Protein AF-A0A843CGB3-F1 (afdb_monomer)

Solvent-accessible surface area (backbone atoms only — not comparable to full-atom values): 3971 Å² total; per-residue (Å²): 113,73,73,55,56,53,52,51,52,30,53,52,40,28,52,52,8,52,51,29,33,52,50,9,52,51,28,38,53,50,19,56,57,46,43,74,73,41,89,75,78,58,72,65,34,62,52,29,41,54,50,10,53,49,27,35,53,54,10,49,52,34,35,57,72,36,55,76,82,76,81,79,77,77,130

Mean predicted aligned error: 8.33 Å

Radius of gyration: 17.86 Å; Cα contacts (8 Å, |Δi|>4): 62; chains: 1; bounding box: 56×15×50 Å

Sequence (75 aa):
MAKEAWRILRKVTLFIGLALMLFGIIFEAIYITTSNVAYSGNVGADSYLVMGILFIIVGFILTLTSVKIPKVRVP

Secondary structure (DSSP, 8-state):
-HHHHHHHHHHHHHHHHHHHHHHHHH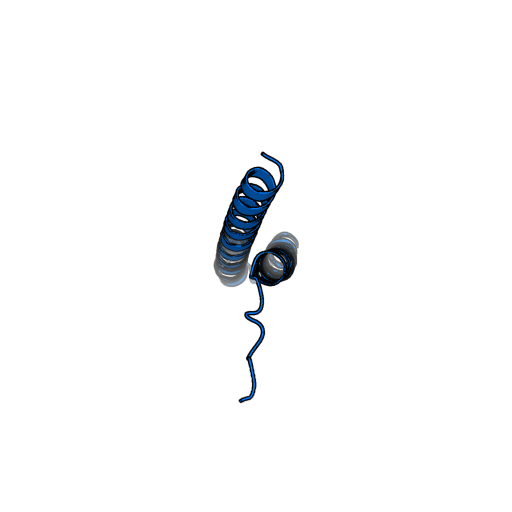HHHHHHHHHHH-TT--THHHHHHHHHHHHHHHHHHHHHHHS--------

Nearest PDB structures (foldseek):
  6grj-assembly1_F  TM=4.970E-01  e=1.321E+00  Aeromonas hydrophila
  7a0g-assembly1_FFF  TM=4.974E-01  e=2.154E+00  Serratia marcescens
  3ja6-assembly1_I  TM=5.647E-01  e=5.062E+00  Escherichia coli

pLDDT: mean 80.8, std 12.83, range [52.0, 95.56]

Foldseek 3Di:
DVVVVLLVVLVVLQVQLVVLLVQLVVLVVVLVVVVVVPPPDDPVSVVSNVSSVVSNVSSVVSNVVSDDDPPPPDD

Structure (mmCIF, N/CA/C/O backbone):
data_AF-A0A843CGB3-F1
#
_entry.id   AF-A0A843CGB3-F1
#
loop_
_atom_site.group_PDB
_atom_site.id
_atom_site.type_symbol
_atom_site.label_atom_id
_atom_site.label_alt_id
_atom_site.label_comp_id
_atom_site.label_asym_id
_atom_site.label_entity_id
_atom_site.label_seq_id
_atom_site.pdbx_PDB_ins_code
_atom_site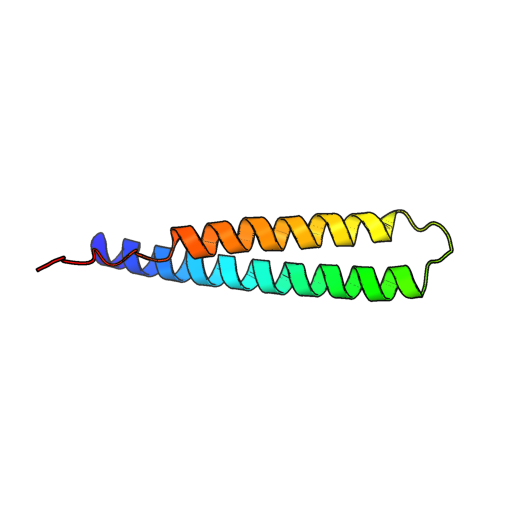.Cartn_x
_atom_site.Cartn_y
_atom_site.Cartn_z
_atom_site.occupancy
_atom_site.B_iso_or_equiv
_atom_site.auth_seq_id
_atom_site.auth_comp_id
_atom_site.auth_asym_id
_atom_site.auth_atom_id
_atom_site.pdbx_PDB_model_num
ATOM 1 N N . MET A 1 1 ? -13.393 4.460 26.046 1.00 61.66 1 MET A N 1
ATOM 2 C CA . MET A 1 1 ? -12.036 4.022 25.647 1.00 61.66 1 MET A CA 1
ATOM 3 C C . MET A 1 1 ? -12.024 3.094 24.424 1.00 61.66 1 MET A C 1
ATOM 5 O O . MET A 1 1 ? -11.522 3.516 23.393 1.00 61.66 1 MET A O 1
ATOM 9 N N . ALA A 1 2 ? -12.632 1.898 24.438 1.00 71.25 2 ALA A N 1
ATOM 10 C CA . ALA A 1 2 ? -12.524 0.942 23.312 1.00 71.25 2 ALA A CA 1
ATOM 11 C C . ALA A 1 2 ? -13.044 1.441 21.936 1.00 71.25 2 ALA A C 1
ATOM 13 O O . ALA A 1 2 ? -12.442 1.170 20.899 1.00 71.25 2 ALA A O 1
ATOM 14 N N . LYS A 1 3 ? -14.141 2.216 21.901 1.00 72.94 3 LYS A N 1
ATOM 15 C CA . LYS A 1 3 ? -14.707 2.763 20.645 1.00 72.94 3 LYS A CA 1
ATOM 16 C C . LYS A 1 3 ? -13.786 3.761 19.935 1.00 72.94 3 LYS A C 1
ATOM 18 O O . LYS A 1 3 ? -13.864 3.908 18.717 1.00 72.94 3 LYS A O 1
ATOM 23 N N . GLU A 1 4 ? -12.962 4.464 20.697 1.00 77.25 4 GLU A N 1
ATOM 24 C CA . GLU A 1 4 ? -12.098 5.530 20.199 1.00 77.25 4 GLU A CA 1
ATOM 25 C C . GLU A 1 4 ? -10.811 4.952 19.614 1.00 77.25 4 GLU A C 1
ATOM 27 O O . GLU A 1 4 ? -10.472 5.257 18.472 1.00 77.25 4 GLU A O 1
ATOM 32 N N . ALA A 1 5 ? -10.218 3.976 20.309 1.00 80.44 5 ALA A N 1
ATOM 33 C CA . ALA A 1 5 ? -9.126 3.155 19.790 1.00 80.44 5 ALA A CA 1
ATOM 34 C C . ALA A 1 5 ? -9.489 2.490 18.448 1.00 80.44 5 ALA A C 1
ATOM 36 O O . ALA A 1 5 ? -8.715 2.540 17.496 1.00 80.44 5 ALA A O 1
ATOM 37 N N . TRP A 1 6 ? -10.710 1.956 18.318 1.00 80.62 6 TRP A N 1
ATOM 38 C CA . TRP A 1 6 ? -11.179 1.351 17.064 1.00 80.62 6 TRP A CA 1
ATOM 39 C C . TRP A 1 6 ? -11.332 2.355 15.910 1.00 80.62 6 TRP A C 1
ATOM 41 O O . TRP A 1 6 ? -11.083 2.028 14.747 1.00 80.62 6 TRP A O 1
ATOM 51 N N . ARG A 1 7 ? -11.744 3.596 16.204 1.00 83.25 7 ARG A N 1
ATOM 52 C CA . ARG A 1 7 ? -11.800 4.669 15.196 1.00 83.25 7 ARG A CA 1
ATOM 53 C C . ARG A 1 7 ? -10.405 5.068 14.727 1.00 83.25 7 ARG A C 1
ATOM 55 O O . ARG A 1 7 ? -10.227 5.273 13.530 1.00 83.25 7 ARG A O 1
ATOM 62 N N . ILE A 1 8 ? -9.452 5.182 15.649 1.00 86.62 8 ILE A N 1
ATOM 63 C CA . ILE A 1 8 ? -8.062 5.525 15.333 1.00 86.62 8 ILE A CA 1
ATOM 64 C C . ILE A 1 8 ? -7.443 4.424 14.475 1.00 86.62 8 ILE A C 1
ATOM 66 O O . ILE A 1 8 ? -6.927 4.723 13.403 1.00 86.62 8 ILE A O 1
ATOM 70 N N . LEU A 1 9 ? -7.596 3.159 14.877 1.00 88.25 9 LEU A N 1
ATOM 71 C CA . LEU A 1 9 ? -7.070 2.016 14.134 1.00 88.25 9 LEU A CA 1
ATOM 72 C C . LEU A 1 9 ? -7.569 2.002 12.684 1.00 88.25 9 LEU A C 1
ATOM 74 O O . LEU A 1 9 ? -6.770 1.878 11.768 1.00 88.25 9 LEU A O 1
ATOM 78 N N . ARG A 1 10 ? -8.866 2.248 12.457 1.00 86.62 10 ARG A N 1
ATOM 79 C CA . ARG A 1 10 ? -9.430 2.351 11.099 1.00 86.62 10 ARG A CA 1
ATOM 80 C C . ARG A 1 10 ? -8.800 3.461 10.265 1.00 86.62 10 ARG A C 1
ATOM 82 O O . ARG A 1 10 ? -8.527 3.242 9.091 1.00 86.62 10 ARG A O 1
ATOM 89 N N . LYS A 1 11 ? -8.573 4.642 10.847 1.00 88.00 11 LYS A N 1
ATOM 90 C CA . LYS A 1 11 ? -7.903 5.743 10.139 1.00 88.00 11 LYS A CA 1
ATOM 91 C C . LYS A 1 11 ? -6.460 5.378 9.802 1.00 88.00 11 LYS A C 1
ATOM 93 O O . LYS A 1 11 ? -6.026 5.632 8.688 1.00 88.00 11 LYS A O 1
ATOM 98 N N . VAL A 1 12 ? -5.743 4.751 10.731 1.00 91.25 12 VAL A N 1
ATOM 99 C CA . VAL A 1 12 ? -4.370 4.282 10.505 1.00 91.25 12 VAL A CA 1
ATOM 100 C C . VAL A 1 12 ? -4.331 3.250 9.377 1.00 91.25 12 VAL A C 1
ATOM 102 O O . VAL A 1 12 ? -3.543 3.403 8.451 1.00 91.25 12 VAL A O 1
ATOM 105 N N . THR A 1 13 ? -5.225 2.258 9.386 1.00 91.69 13 THR A N 1
ATOM 106 C CA . THR A 1 13 ? -5.331 1.259 8.310 1.00 91.69 13 THR A CA 1
ATOM 107 C C . THR A 1 13 ? -5.630 1.900 6.954 1.00 91.69 13 THR A C 1
ATOM 109 O O . THR A 1 13 ? -5.036 1.500 5.957 1.00 91.69 13 THR A O 1
ATOM 112 N N . LEU A 1 14 ? -6.490 2.925 6.914 1.00 91.50 14 LEU A N 1
ATOM 113 C CA . LEU A 1 14 ? -6.762 3.694 5.696 1.00 91.50 14 LEU A CA 1
ATOM 114 C C . LEU A 1 14 ? -5.497 4.393 5.177 1.00 91.50 14 LEU A C 1
ATOM 116 O O . LEU A 1 14 ? -5.184 4.290 3.996 1.00 91.50 14 LEU A O 1
ATOM 120 N N . PHE A 1 15 ? -4.758 5.079 6.054 1.00 93.31 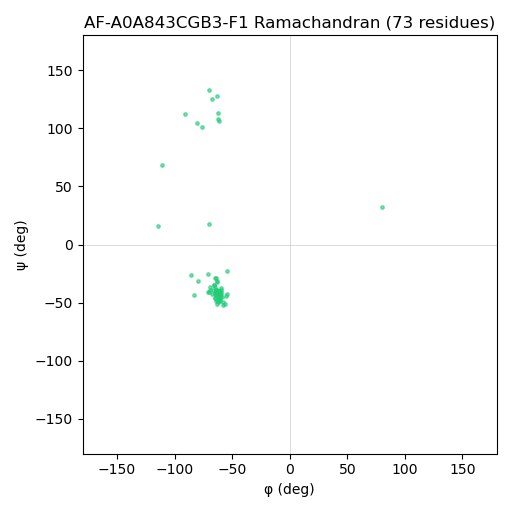15 PHE A N 1
ATOM 121 C CA . PHE A 1 15 ? -3.519 5.764 5.674 1.00 93.31 15 PHE A CA 1
ATOM 122 C C . PHE A 1 15 ? -2.447 4.793 5.180 1.00 93.31 15 PHE A C 1
ATOM 124 O O . PHE A 1 15 ? -1.791 5.079 4.183 1.00 93.31 15 PHE A O 1
ATOM 131 N N . ILE A 1 16 ? -2.301 3.636 5.830 1.00 93.69 16 ILE A N 1
ATOM 132 C CA . ILE A 1 16 ? -1.389 2.579 5.378 1.00 93.69 16 ILE A CA 1
ATOM 133 C C . ILE A 1 16 ? -1.817 2.068 3.997 1.00 93.69 16 ILE A C 1
ATOM 135 O O . ILE A 1 16 ? -0.975 1.935 3.114 1.00 93.69 16 ILE A O 1
ATOM 139 N N . GLY A 1 17 ? -3.116 1.831 3.790 1.00 92.31 17 GLY A N 1
ATOM 140 C CA . GLY A 1 17 ? -3.656 1.408 2.498 1.00 92.31 17 GLY A CA 1
ATOM 141 C C . GLY A 1 17 ? -3.338 2.398 1.378 1.00 92.31 17 GLY A C 1
ATOM 142 O O . GLY A 1 17 ? -2.776 2.011 0.356 1.00 92.31 17 GLY A O 1
ATOM 143 N N . LEU A 1 18 ? -3.604 3.686 1.605 1.00 93.81 18 LEU A N 1
ATOM 144 C CA . LEU A 1 18 ? -3.289 4.758 0.656 1.00 93.81 18 LEU A CA 1
ATOM 145 C C . LEU A 1 18 ? -1.787 4.869 0.373 1.00 93.81 18 LEU A C 1
ATOM 147 O O . LEU A 1 18 ? -1.393 4.998 -0.785 1.00 93.81 18 LEU A O 1
ATOM 151 N N . ALA A 1 19 ? -0.947 4.789 1.408 1.00 95.56 19 ALA A N 1
ATOM 152 C CA . ALA A 1 19 ? 0.502 4.825 1.243 1.00 95.56 19 ALA A CA 1
ATOM 153 C C . ALA A 1 19 ? 0.995 3.660 0.375 1.00 95.56 19 ALA A C 1
ATOM 155 O O . ALA A 1 19 ? 1.793 3.872 -0.533 1.00 95.56 19 ALA A O 1
ATOM 156 N N . LEU A 1 20 ? 0.481 2.447 0.599 1.00 94.31 20 LEU A N 1
ATOM 157 C CA . LEU A 1 20 ? 0.818 1.281 -0.219 1.00 94.31 20 LEU A CA 1
ATOM 158 C C . LEU A 1 20 ? 0.365 1.445 -1.671 1.00 94.31 20 LEU A C 1
ATOM 160 O O . LEU A 1 20 ? 1.131 1.126 -2.573 1.00 94.31 20 LEU A O 1
ATOM 164 N N . MET A 1 21 ? -0.820 2.009 -1.923 1.00 93.25 21 MET A N 1
ATOM 165 C CA . MET A 1 21 ? -1.248 2.297 -3.298 1.00 93.25 21 MET A CA 1
ATOM 166 C C . MET A 1 21 ? -0.309 3.298 -3.989 1.00 93.25 21 MET A C 1
ATOM 168 O O . MET A 1 21 ? 0.061 3.081 -5.140 1.00 93.25 21 MET A O 1
ATOM 172 N N . LEU A 1 22 ? 0.141 4.345 -3.284 1.00 94.06 22 LEU A N 1
ATOM 173 C CA . LEU A 1 22 ? 1.135 5.288 -3.811 1.00 94.06 22 LEU A CA 1
ATOM 174 C C . LEU A 1 22 ? 2.481 4.609 -4.095 1.00 94.06 22 LEU A C 1
ATOM 176 O O . LEU A 1 22 ? 3.069 4.845 -5.148 1.00 94.06 22 LEU A O 1
ATOM 180 N N . PHE A 1 23 ? 2.951 3.732 -3.204 1.00 92.06 23 PHE A N 1
ATOM 181 C CA . PHE A 1 23 ? 4.157 2.938 -3.452 1.00 92.06 23 PHE A CA 1
ATOM 182 C C . PHE A 1 23 ? 4.010 2.033 -4.673 1.00 92.06 23 PHE A C 1
ATOM 184 O O . PHE A 1 23 ? 4.941 1.941 -5.466 1.00 92.06 23 PHE A O 1
ATOM 191 N N . GLY A 1 24 ? 2.845 1.419 -4.863 1.00 90.88 24 GLY A N 1
ATOM 192 C CA . GLY A 1 24 ? 2.567 0.610 -6.043 1.00 90.88 24 GLY A CA 1
ATOM 193 C C . GLY A 1 24 ? 2.702 1.396 -7.348 1.00 90.88 24 GLY A C 1
ATOM 194 O O . GLY A 1 24 ? 3.399 0.951 -8.257 1.00 90.88 24 GLY A O 1
ATOM 195 N N . ILE A 1 25 ? 2.148 2.613 -7.391 1.00 90.94 25 ILE A N 1
ATOM 196 C CA . ILE A 1 25 ? 2.283 3.531 -8.536 1.00 90.94 25 ILE A CA 1
ATOM 197 C C . ILE A 1 25 ? 3.753 3.908 -8.776 1.00 90.94 25 ILE A C 1
ATOM 199 O O . ILE A 1 25 ? 4.205 3.944 -9.919 1.00 90.94 25 ILE A O 1
ATOM 203 N N . ILE A 1 26 ? 4.521 4.172 -7.713 1.00 91.56 26 ILE A N 1
ATOM 204 C CA . ILE A 1 26 ? 5.956 4.480 -7.828 1.00 91.56 26 ILE A CA 1
ATOM 205 C C . ILE A 1 26 ? 6.716 3.294 -8.433 1.00 91.56 26 ILE A C 1
ATOM 207 O O . ILE A 1 26 ? 7.528 3.484 -9.335 1.00 91.56 26 ILE A O 1
ATOM 211 N N . PHE A 1 27 ? 6.446 2.074 -7.970 1.00 89.12 27 PHE A N 1
ATOM 212 C CA . PHE A 1 27 ? 7.071 0.861 -8.498 1.00 89.12 27 PHE A C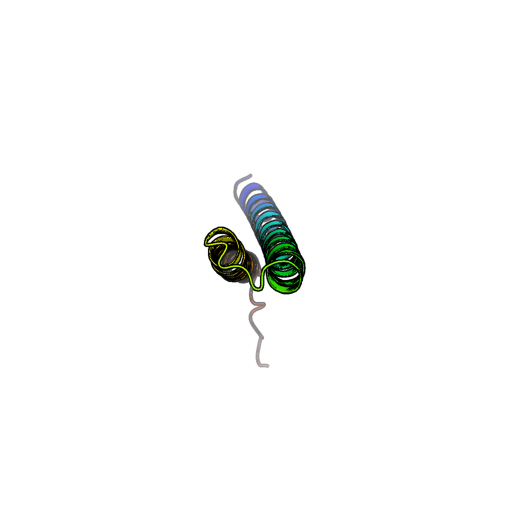A 1
ATOM 213 C C . PHE A 1 27 ? 6.720 0.620 -9.970 1.00 89.12 27 PHE A C 1
ATOM 215 O O . PHE A 1 27 ? 7.597 0.260 -10.753 1.00 89.12 27 PHE A O 1
ATOM 222 N N . GLU A 1 28 ? 5.480 0.886 -10.373 1.00 85.25 28 GLU A N 1
ATOM 223 C CA . GLU A 1 28 ? 5.063 0.806 -11.775 1.00 85.25 28 GLU A CA 1
ATOM 224 C C . GLU A 1 28 ? 5.750 1.879 -12.641 1.00 85.25 28 GLU A C 1
ATOM 226 O O . GLU A 1 28 ? 6.232 1.586 -13.736 1.00 85.25 28 GLU A O 1
ATOM 231 N N . ALA A 1 29 ? 5.914 3.102 -12.129 1.00 85.38 29 ALA A N 1
ATOM 232 C CA . ALA A 1 29 ? 6.684 4.145 -12.809 1.00 85.38 29 ALA A CA 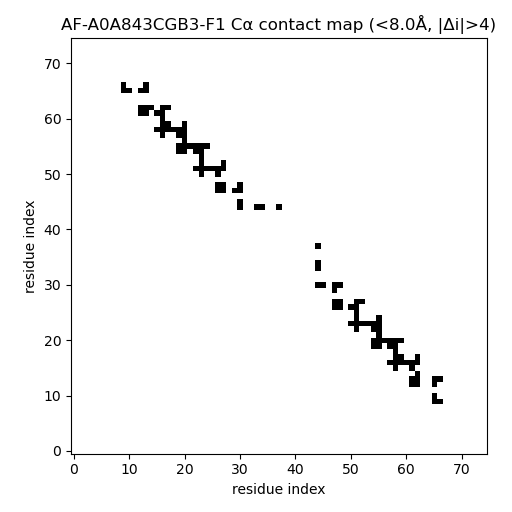1
ATOM 233 C C . ALA A 1 29 ? 8.174 3.767 -12.955 1.00 85.38 29 ALA A C 1
ATOM 235 O O . ALA A 1 29 ?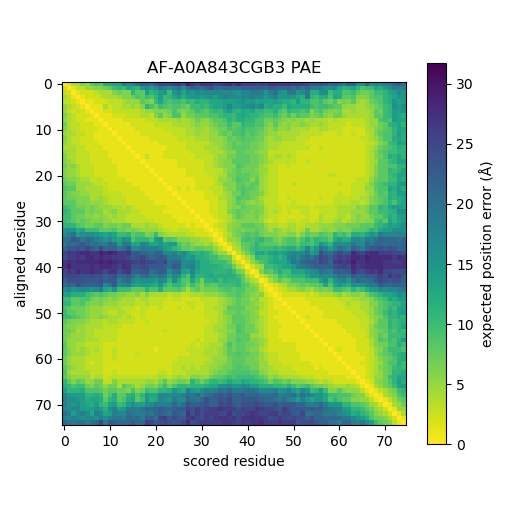 8.782 3.996 -14.006 1.00 85.38 29 ALA A O 1
ATOM 236 N N . ILE A 1 30 ? 8.767 3.140 -11.932 1.00 86.38 30 ILE A N 1
ATOM 237 C CA . ILE A 1 30 ? 10.135 2.600 -11.992 1.00 86.38 30 ILE A CA 1
ATOM 238 C C . ILE A 1 30 ? 10.222 1.464 -13.015 1.00 86.38 30 ILE A C 1
ATOM 240 O O . ILE A 1 30 ? 11.183 1.409 -13.782 1.00 86.38 30 ILE A O 1
ATOM 244 N N . TYR A 1 31 ? 9.218 0.588 -13.079 1.00 83.94 31 TYR A N 1
ATOM 245 C CA . TYR A 1 31 ? 9.150 -0.449 -14.102 1.00 83.94 31 TYR A CA 1
ATOM 246 C C . TYR A 1 31 ? 9.156 0.155 -15.506 1.00 83.94 31 TYR A C 1
ATOM 248 O O . TYR A 1 31 ? 10.009 -0.219 -16.301 1.00 83.94 31 TYR A O 1
ATOM 256 N N . ILE A 1 32 ? 8.276 1.119 -15.794 1.00 79.94 32 ILE A N 1
ATOM 257 C CA . ILE A 1 32 ? 8.157 1.750 -17.120 1.00 79.94 32 ILE A CA 1
ATOM 258 C C . ILE A 1 32 ? 9.448 2.475 -17.522 1.00 79.94 32 ILE A C 1
ATOM 260 O O . ILE A 1 32 ? 9.859 2.439 -18.682 1.00 79.94 32 ILE A O 1
ATOM 264 N N . THR A 1 33 ? 10.099 3.153 -16.575 1.00 79.94 33 THR A N 1
ATOM 265 C CA . THR A 1 33 ? 11.371 3.846 -16.838 1.00 79.94 33 THR A CA 1
ATOM 266 C C . THR A 1 33 ? 12.515 2.858 -17.049 1.00 79.94 33 THR A C 1
ATOM 268 O O . THR A 1 33 ? 13.302 3.028 -17.976 1.00 79.94 33 THR A O 1
ATOM 271 N N . THR A 1 34 ? 12.576 1.788 -16.25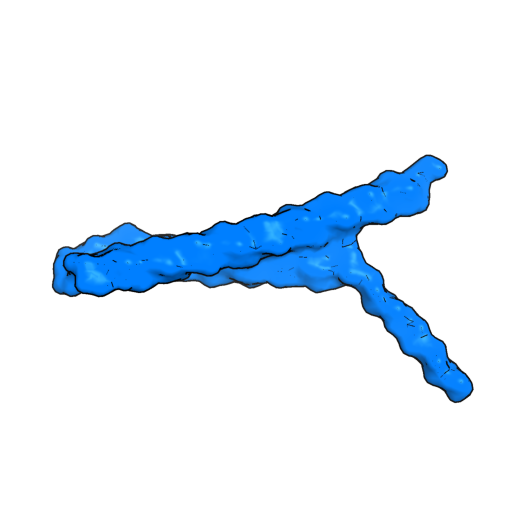7 1.00 74.44 34 THR A N 1
ATOM 272 C CA . THR A 1 34 ? 13.600 0.744 -16.395 1.00 74.44 34 THR A CA 1
ATOM 273 C C . THR A 1 34 ? 13.391 -0.076 -17.665 1.00 74.44 34 THR A C 1
ATOM 275 O O . THR A 1 34 ? 14.360 -0.355 -18.362 1.00 74.44 34 THR A O 1
ATOM 278 N N . SER A 1 35 ? 12.152 -0.427 -18.013 1.00 65.25 35 SER A N 1
ATOM 279 C CA . SER A 1 35 ? 11.821 -1.216 -19.204 1.00 65.25 35 SER A CA 1
ATOM 280 C C . SER A 1 35 ? 12.055 -0.438 -20.499 1.00 65.25 35 SER A C 1
ATOM 282 O O . SER A 1 35 ? 12.580 -1.008 -21.452 1.00 65.25 35 SER A O 1
ATOM 284 N N . ASN A 1 36 ? 11.785 0.87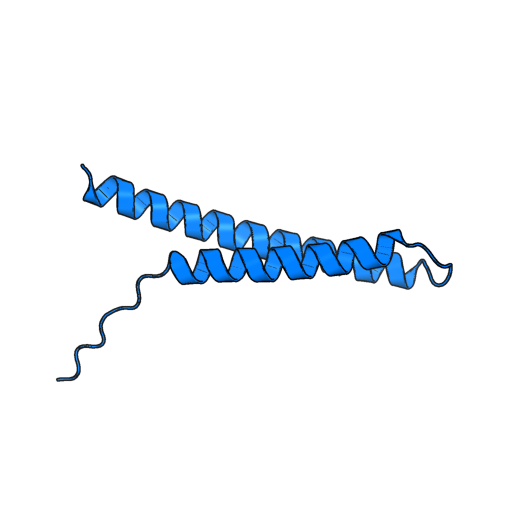4 -20.522 1.00 63.72 36 ASN A N 1
ATOM 285 C CA . ASN A 1 36 ? 12.133 1.730 -21.664 1.00 63.72 36 ASN A CA 1
ATOM 286 C C . ASN A 1 36 ? 13.645 1.811 -21.914 1.00 63.72 36 ASN A C 1
ATOM 288 O O . ASN A 1 36 ? 14.069 1.956 -23.058 1.00 63.72 36 ASN A O 1
ATOM 292 N N . VAL A 1 37 ? 14.462 1.720 -20.862 1.00 59.09 37 VAL A N 1
ATOM 293 C CA . VAL A 1 37 ? 15.929 1.723 -20.978 1.00 59.09 37 VAL A CA 1
ATOM 294 C C . VAL A 1 37 ? 16.469 0.308 -21.241 1.00 59.09 37 VAL A C 1
ATOM 296 O O . VAL A 1 37 ? 17.517 0.148 -21.865 1.00 59.09 37 VAL A O 1
ATOM 299 N N . ALA A 1 38 ? 15.748 -0.730 -20.811 1.00 52.00 38 ALA A N 1
ATOM 300 C CA . ALA A 1 38 ? 16.182 -2.121 -20.829 1.00 52.00 38 ALA A CA 1
ATOM 301 C C . ALA A 1 38 ? 15.406 -2.982 -21.842 1.00 52.00 38 ALA A C 1
ATOM 303 O O . ALA A 1 38 ? 14.767 -3.964 -21.476 1.00 52.00 38 ALA A O 1
ATOM 304 N N . TYR A 1 39 ? 15.607 -2.743 -23.139 1.00 54.94 39 TYR A N 1
ATOM 305 C CA . TYR A 1 39 ? 15.465 -3.802 -24.160 1.00 54.94 39 TYR A CA 1
ATOM 306 C C . TYR A 1 39 ? 16.594 -4.866 -24.067 1.00 54.94 39 TYR A C 1
ATOM 308 O O . TYR A 1 39 ? 16.836 -5.615 -25.009 1.00 54.94 39 TYR A O 1
ATOM 316 N N . SER A 1 40 ? 17.315 -4.939 -22.938 1.00 54.66 40 SER A N 1
ATOM 317 C CA . SER A 1 40 ? 18.549 -5.714 -22.744 1.00 54.66 40 SER A CA 1
ATOM 318 C C . SER A 1 40 ? 18.445 -6.872 -21.737 1.00 54.66 40 SER A C 1
ATOM 320 O O . SER A 1 40 ? 19.468 -7.408 -21.323 1.00 54.66 40 SER A O 1
ATOM 322 N N . GLY A 1 41 ? 17.237 -7.310 -21.358 1.00 54.09 41 GLY A N 1
ATOM 323 C CA . GLY A 1 41 ? 17.062 -8.553 -20.586 1.00 54.09 41 GLY A CA 1
ATOM 324 C C . GLY A 1 41 ? 17.333 -8.436 -19.081 1.00 54.09 41 GLY A C 1
ATOM 325 O O . GLY A 1 41 ? 17.793 -9.389 -18.455 1.00 54.09 41 GLY A O 1
ATOM 326 N N . ASN A 1 42 ? 17.054 -7.276 -18.478 1.00 58.34 42 ASN A N 1
ATOM 327 C CA . ASN A 1 42 ? 17.220 -7.095 -17.039 1.00 58.34 42 ASN A CA 1
ATOM 328 C C . ASN A 1 42 ? 16.026 -7.682 -16.259 1.00 58.34 42 ASN A C 1
ATOM 330 O O . ASN A 1 42 ? 14.962 -7.068 -16.187 1.00 58.34 42 ASN A O 1
ATOM 334 N N . VAL A 1 43 ? 16.235 -8.841 -15.624 1.00 58.94 43 VAL A N 1
ATOM 335 C CA . VAL A 1 43 ? 15.264 -9.573 -14.775 1.00 58.94 43 VAL A CA 1
ATOM 336 C C . VAL A 1 43 ? 14.685 -8.697 -13.646 1.00 58.94 43 VAL A C 1
ATOM 338 O O . VAL A 1 43 ? 13.588 -8.945 -13.150 1.00 58.94 43 VAL A O 1
ATOM 341 N N . GLY A 1 44 ? 15.390 -7.627 -13.257 1.00 60.69 44 GLY A N 1
ATOM 342 C CA . GLY A 1 44 ? 14.912 -6.664 -12.263 1.00 60.69 44 GLY A CA 1
ATOM 343 C C . GLY A 1 44 ? 13.662 -5.882 -12.687 1.00 60.69 44 GLY A C 1
ATOM 344 O O . GLY A 1 44 ? 12.860 -5.538 -11.821 1.00 60.69 44 GLY A O 1
ATOM 345 N N . ALA A 1 45 ? 13.445 -5.645 -13.988 1.00 63.88 45 ALA A N 1
ATOM 346 C CA . ALA A 1 45 ? 12.278 -4.903 -14.472 1.00 63.88 45 ALA A CA 1
ATOM 347 C C . ALA A 1 45 ? 10.969 -5.608 -14.072 1.00 63.88 45 ALA A C 1
ATOM 349 O O . ALA A 1 45 ? 10.107 -4.999 -13.439 1.00 63.88 45 ALA A O 1
ATOM 350 N N . ASP A 1 46 ? 10.868 -6.914 -14.312 1.00 75.00 46 ASP A N 1
ATOM 351 C CA . ASP A 1 46 ? 9.657 -7.685 -14.005 1.00 75.00 46 ASP A CA 1
ATOM 352 C C . ASP A 1 46 ? 9.343 -7.711 -12.501 1.00 75.00 46 ASP A C 1
ATOM 354 O O . ASP A 1 46 ? 8.179 -7.686 -12.097 1.00 75.00 46 ASP A O 1
ATOM 358 N N . SER A 1 47 ? 10.372 -7.674 -11.647 1.00 80.56 47 SER A N 1
ATOM 359 C CA . SER A 1 47 ? 10.181 -7.618 -10.193 1.00 80.56 47 SER A CA 1
ATOM 360 C C . SER A 1 47 ? 9.521 -6.315 -9.722 1.00 80.56 47 SER A C 1
ATOM 362 O O . SER A 1 47 ? 8.701 -6.349 -8.801 1.00 80.56 47 SER A O 1
ATOM 364 N N . TYR A 1 48 ? 9.807 -5.180 -10.374 1.00 84.12 48 TYR A N 1
ATOM 365 C CA . TYR A 1 48 ? 9.179 -3.900 -10.039 1.00 84.12 48 TYR A CA 1
ATOM 366 C C . TYR A 1 48 ? 7.698 -3.884 -10.415 1.00 84.12 48 TYR A C 1
ATOM 368 O O . TYR A 1 48 ? 6.881 -3.400 -9.632 1.00 84.12 48 TYR A O 1
ATOM 376 N N . LEU A 1 49 ? 7.341 -4.478 -11.558 1.00 84.06 49 LEU A N 1
ATOM 377 C CA . LEU A 1 49 ? 5.950 -4.629 -11.981 1.00 84.06 49 LEU A CA 1
ATOM 378 C C . LEU A 1 49 ? 5.157 -5.496 -10.993 1.00 84.06 49 LEU A C 1
ATOM 380 O O . LEU A 1 49 ? 4.096 -5.088 -10.520 1.00 84.06 49 LEU A O 1
ATOM 384 N N . VAL A 1 50 ? 5.688 -6.671 -10.636 1.00 88.38 50 VAL A N 1
ATOM 385 C CA . VAL A 1 50 ? 5.026 -7.594 -9.697 1.00 88.38 50 VAL A CA 1
ATOM 386 C C . VAL A 1 50 ? 4.844 -6.944 -8.323 1.00 88.38 50 VAL A C 1
ATOM 388 O O . VAL A 1 50 ? 3.752 -7.001 -7.756 1.00 88.38 50 VAL A O 1
ATOM 391 N N . MET A 1 51 ? 5.879 -6.281 -7.799 1.00 89.38 51 MET A N 1
ATOM 392 C CA . MET A 1 51 ? 5.787 -5.564 -6.524 1.00 89.38 51 MET A CA 1
ATOM 393 C C . MET A 1 51 ? 4.801 -4.394 -6.588 1.00 89.38 51 MET A C 1
ATOM 395 O O . MET A 1 51 ? 4.021 -4.208 -5.653 1.00 89.38 51 MET A O 1
ATOM 399 N N . GLY A 1 52 ? 4.782 -3.647 -7.696 1.00 89.81 52 GLY A N 1
ATOM 400 C CA . GLY A 1 52 ? 3.825 -2.567 -7.927 1.00 89.81 52 GLY A CA 1
ATOM 401 C C . GLY A 1 52 ? 2.381 -3.055 -7.827 1.00 89.81 52 GLY A C 1
ATOM 402 O O . GLY A 1 52 ? 1.597 -2.532 -7.030 1.00 89.81 52 GLY A O 1
ATOM 403 N N . ILE A 1 53 ? 2.058 -4.133 -8.545 1.00 91.25 53 ILE A N 1
ATOM 404 C CA . ILE A 1 53 ? 0.730 -4.760 -8.522 1.00 91.25 53 ILE A CA 1
ATOM 405 C C . ILE A 1 53 ? 0.373 -5.247 -7.111 1.00 91.25 53 ILE A C 1
ATOM 407 O O . ILE A 1 53 ? -0.732 -4.984 -6.629 1.00 91.25 53 ILE A O 1
ATOM 411 N N . LEU A 1 54 ? 1.294 -5.922 -6.417 1.00 93.19 54 LEU A N 1
ATOM 412 C CA . LEU A 1 54 ? 1.054 -6.405 -5.053 1.00 93.19 54 LEU A CA 1
ATOM 413 C C . LEU A 1 54 ? 0.753 -5.258 -4.083 1.00 93.19 54 LEU A C 1
ATOM 415 O O . LEU A 1 54 ? -0.197 -5.353 -3.302 1.00 93.19 54 LEU A O 1
ATOM 419 N N . PHE A 1 55 ? 1.507 -4.160 -4.151 1.00 93.44 55 PHE A N 1
ATOM 420 C CA . PHE A 1 55 ? 1.265 -2.990 -3.311 1.00 93.44 55 PHE A CA 1
ATOM 421 C C . PHE A 1 55 ? -0.083 -2.328 -3.597 1.00 93.44 55 PHE A C 1
ATOM 423 O O . PHE A 1 55 ? -0.785 -1.961 -2.650 1.00 93.44 55 PHE A O 1
ATOM 430 N N . ILE A 1 56 ? -0.492 -2.246 -4.867 1.00 93.25 56 ILE A N 1
ATOM 431 C CA . ILE A 1 56 ? -1.818 -1.739 -5.243 1.00 93.25 56 ILE A CA 1
ATOM 432 C C . ILE A 1 56 ? -2.916 -2.634 -4.661 1.00 93.25 56 ILE A C 1
ATOM 434 O O . ILE A 1 56 ? -3.834 -2.123 -4.019 1.00 93.25 56 ILE A O 1
ATOM 438 N N . ILE A 1 57 ? -2.819 -3.957 -4.827 1.00 94.56 57 ILE A N 1
ATOM 439 C CA . ILE A 1 57 ? -3.838 -4.906 -4.348 1.00 94.56 57 ILE A CA 1
ATOM 440 C C . ILE A 1 57 ? -3.955 -4.858 -2.822 1.00 94.56 57 ILE A C 1
ATOM 442 O O . ILE A 1 57 ? -5.053 -4.689 -2.286 1.00 94.56 57 ILE A O 1
ATOM 446 N N . VAL A 1 58 ? -2.834 -4.974 -2.107 1.00 94.88 58 VAL A N 1
ATOM 447 C CA . VAL A 1 58 ? -2.832 -4.955 -0.637 1.00 94.88 58 VAL A CA 1
ATOM 448 C C . VAL A 1 58 ? -3.308 -3.597 -0.119 1.00 94.88 58 VAL A C 1
ATOM 450 O O . VAL A 1 58 ? -4.152 -3.540 0.780 1.00 94.88 58 VAL A O 1
ATOM 453 N N . GLY A 1 59 ? -2.832 -2.502 -0.716 1.00 93.00 59 GLY A N 1
ATOM 454 C CA . GLY A 1 59 ? -3.258 -1.148 -0.370 1.00 93.00 59 GLY A CA 1
ATOM 455 C C . GLY A 1 59 ? -4.758 -0.932 -0.574 1.00 93.00 59 GLY A C 1
ATOM 456 O O . GLY A 1 59 ? -5.437 -0.368 0.292 1.00 93.00 59 GLY A O 1
ATOM 457 N N . PHE A 1 60 ? -5.309 -1.465 -1.664 1.00 92.06 60 PHE A N 1
ATOM 458 C CA . PHE A 1 60 ? -6.738 -1.409 -1.950 1.00 92.06 60 PHE A CA 1
ATOM 459 C C . PHE A 1 60 ? -7.565 -2.190 -0.924 1.00 92.06 60 PHE A C 1
ATOM 461 O O . PHE A 1 60 ? -8.535 -1.658 -0.383 1.00 92.06 60 PHE A O 1
ATOM 468 N N . ILE A 1 61 ? -7.160 -3.415 -0.578 1.00 92.88 61 ILE A N 1
ATOM 469 C CA . ILE A 1 61 ? -7.849 -4.240 0.429 1.00 92.88 61 ILE A CA 1
ATOM 470 C C . ILE A 1 61 ? -7.863 -3.541 1.799 1.00 92.88 61 ILE A C 1
ATOM 472 O O . ILE A 1 61 ? -8.897 -3.492 2.474 1.00 92.88 61 ILE A O 1
ATOM 476 N N . LEU A 1 62 ? -6.743 -2.946 2.214 1.00 91.31 62 LEU A N 1
ATOM 477 C CA . LEU A 1 62 ? -6.665 -2.191 3.471 1.00 91.31 62 LEU A CA 1
ATOM 478 C C . LEU A 1 62 ? -7.551 -0.935 3.448 1.00 91.31 62 LEU A C 1
ATOM 480 O O . LEU A 1 62 ? -8.215 -0.597 4.434 1.00 91.31 62 LEU A O 1
ATOM 484 N N . THR A 1 63 ? -7.639 -0.275 2.297 1.00 90.94 63 THR A N 1
ATOM 485 C CA . THR A 1 63 ? -8.540 0.866 2.099 1.00 90.94 63 THR A CA 1
ATOM 486 C C . THR A 1 63 ? -10.006 0.431 2.198 1.00 90.94 63 THR A C 1
ATOM 488 O O . THR A 1 63 ? -10.782 1.034 2.937 1.00 90.94 63 THR A O 1
ATOM 491 N N . LEU A 1 64 ? -10.399 -0.670 1.557 1.00 88.94 64 LEU A N 1
ATOM 492 C CA . LEU A 1 64 ? -11.772 -1.183 1.630 1.00 88.94 64 LEU A CA 1
ATOM 493 C C . LEU A 1 64 ? -12.172 -1.632 3.043 1.00 88.94 64 LEU A C 1
ATOM 495 O O . LEU A 1 64 ? -13.279 -1.345 3.496 1.00 88.94 64 LEU A O 1
ATOM 499 N N . THR A 1 65 ? -11.275 -2.307 3.763 1.00 86.88 65 THR A N 1
ATOM 500 C CA . THR A 1 65 ? -11.551 -2.806 5.125 1.00 86.88 65 THR A CA 1
ATOM 501 C C . THR A 1 65 ? -11.643 -1.690 6.169 1.00 86.88 65 THR A C 1
ATOM 503 O O . THR A 1 65 ? -12.326 -1.836 7.190 1.00 86.88 65 THR A O 1
ATOM 506 N N . SER A 1 66 ? -10.994 -0.550 5.924 1.00 83.94 66 SER A N 1
ATOM 507 C CA . SER A 1 66 ? -11.039 0.604 6.828 1.00 83.94 66 SER A CA 1
ATOM 508 C C . SER A 1 66 ? -12.317 1.439 6.671 1.00 83.94 66 S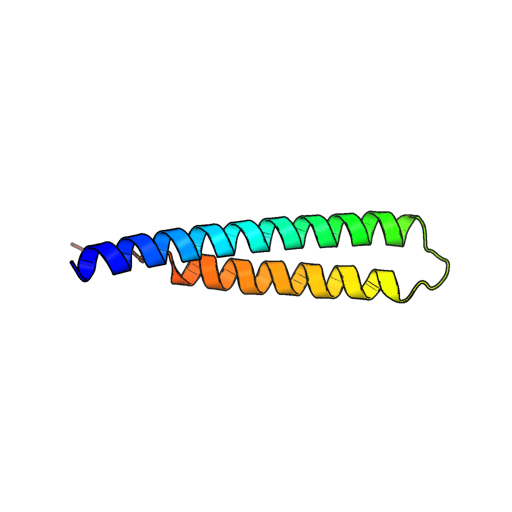ER A C 1
ATOM 510 O O . SER A 1 66 ? -12.834 1.974 7.670 1.00 83.94 66 SER A O 1
ATOM 512 N N . VAL A 1 67 ? -12.889 1.492 5.463 1.00 79.69 67 VAL A N 1
ATOM 513 C CA . VAL A 1 67 ? -14.141 2.206 5.182 1.00 79.69 67 VAL A CA 1
ATOM 514 C C . VAL A 1 67 ? -15.326 1.492 5.837 1.00 79.69 67 VAL A C 1
ATOM 516 O O . VAL A 1 67 ? -15.494 0.276 5.808 1.00 79.69 67 VAL A O 1
ATOM 519 N N . LYS A 1 68 ? -16.174 2.263 6.519 1.00 70.31 68 LYS A N 1
ATOM 520 C CA . LYS A 1 68 ? -17.417 1.759 7.109 1.00 70.31 68 LYS A CA 1
ATOM 521 C C . LYS A 1 68 ? -18.509 1.939 6.064 1.00 70.31 68 LYS A C 1
ATOM 523 O O . LYS A 1 68 ? -18.847 3.079 5.776 1.00 70.31 68 LYS A O 1
ATOM 528 N N . ILE A 1 69 ? -19.051 0.848 5.521 1.00 67.75 69 ILE A N 1
ATOM 529 C CA . ILE A 1 69 ? -20.208 0.920 4.621 1.00 67.75 69 ILE A CA 1
ATOM 530 C C . ILE A 1 69 ? -21.373 1.502 5.438 1.00 67.75 69 ILE A C 1
ATOM 532 O O . ILE A 1 69 ? -21.792 0.873 6.421 1.00 67.75 69 ILE A O 1
ATOM 536 N N . PRO A 1 70 ? -21.857 2.719 5.129 1.00 60.97 70 PRO A N 1
ATOM 537 C CA . PRO A 1 70 ? -23.020 3.255 5.809 1.00 60.97 70 PRO A CA 1
ATOM 538 C C . PRO A 1 70 ? -24.202 2.340 5.491 1.00 60.97 70 PRO A C 1
ATOM 540 O O . PRO A 1 70 ? -24.457 2.022 4.333 1.00 60.97 70 PRO A O 1
ATOM 543 N N . LYS A 1 71 ? -24.911 1.876 6.526 1.00 62.56 71 LYS A N 1
ATOM 544 C CA . LYS A 1 71 ? -26.157 1.134 6.322 1.00 62.56 71 LYS A CA 1
ATOM 545 C C . LYS A 1 71 ? -27.129 2.081 5.625 1.00 62.56 71 LYS A C 1
ATOM 547 O O . LYS A 1 71 ? -27.607 3.021 6.258 1.00 62.56 71 LYS A O 1
ATOM 552 N N . VAL A 1 72 ? -27.387 1.842 4.342 1.00 70.56 72 VAL A N 1
ATOM 553 C CA . VAL A 1 72 ? -28.460 2.509 3.608 1.00 70.56 72 VAL A CA 1
ATOM 554 C C . VAL A 1 72 ? -29.753 2.117 4.317 1.00 70.56 72 VAL A C 1
ATOM 556 O O . VAL A 1 72 ? -30.159 0.957 4.283 1.00 70.56 72 VAL A O 1
ATOM 559 N N . ARG A 1 73 ? -30.346 3.055 5.060 1.00 64.56 73 ARG A N 1
ATOM 560 C CA . ARG A 1 73 ? -31.705 2.879 5.569 1.00 64.56 73 ARG A CA 1
ATOM 561 C C . ARG A 1 73 ? -32.620 3.112 4.380 1.00 64.56 73 ARG A C 1
ATOM 563 O O . ARG A 1 73 ? -32.795 4.250 3.962 1.00 64.56 73 ARG A O 1
ATOM 570 N N . VAL A 1 74 ? -33.106 2.018 3.808 1.00 65.75 74 VAL A N 1
ATOM 571 C CA . VAL A 1 74 ? -34.230 2.065 2.875 1.00 65.75 74 VAL A CA 1
ATOM 572 C C . VAL A 1 74 ? -35.454 2.490 3.706 1.00 65.75 74 VAL A C 1
ATOM 574 O O . VAL A 1 74 ? -35.634 1.902 4.779 1.00 65.75 74 VAL A O 1
ATOM 577 N N . PRO A 1 75 ? -36.176 3.558 3.317 1.00 68.69 75 PRO A N 1
ATOM 578 C CA . PRO A 1 75 ? -37.354 4.041 4.037 1.00 68.69 75 PRO A CA 1
ATOM 579 C C . PRO A 1 75 ? -38.501 3.028 4.036 1.00 68.69 75 PRO A C 1
ATOM 581 O O . PRO A 1 75 ? -38.591 2.235 3.071 1.00 68.69 75 PRO A O 1
#